Protein AF-A0A9P6SVY9-F1 (afdb_monomer)

Organism: NCBI:txid101097

Sequence (80 aa):
MAIGIFGLLEVMLLFVNAVAILNEDRFLARIGWARIPVDPYGQESVKARLVNLISAVRTLMRIPLIGLNIVAILYLVILG

Structure (mmCIF, N/CA/C/O backbone):
data_AF-A0A9P6SVY9-F1
#
_entry.id   AF-A0A9P6SVY9-F1
#
loop_
_atom_site.group_PDB
_atom_site.id
_atom_site.type_symbol
_atom_site.label_atom_id
_atom_site.label_alt_id
_atom_site.label_comp_id
_atom_site.label_asym_id
_atom_site.label_entity_id
_atom_site.label_seq_id
_atom_site.pdbx_PDB_ins_code
_atom_site.Cartn_x
_atom_site.Cartn_y
_atom_s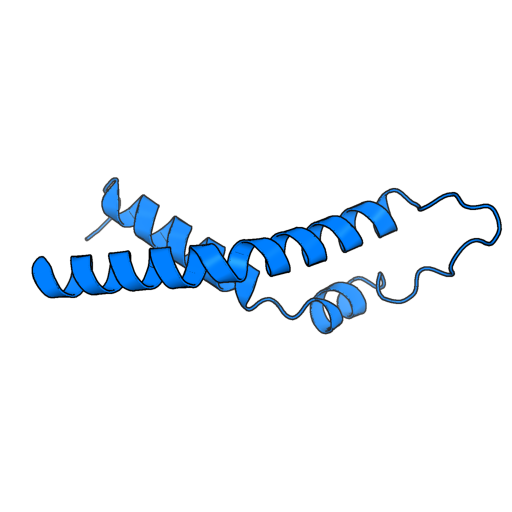ite.Cartn_z
_atom_site.occupancy
_atom_site.B_iso_or_equiv
_atom_site.auth_seq_id
_atom_site.auth_comp_id
_atom_site.auth_asym_id
_atom_site.auth_atom_id
_atom_site.pdbx_PDB_model_num
ATOM 1 N N . MET A 1 1 ? -13.326 13.733 13.208 1.00 51.00 1 MET A N 1
ATOM 2 C CA . MET A 1 1 ? -12.570 13.986 14.453 1.00 51.00 1 MET A CA 1
ATOM 3 C C . MET A 1 1 ? -11.093 13.982 14.114 1.00 51.00 1 MET A C 1
ATOM 5 O O . MET A 1 1 ? -10.600 13.025 13.536 1.00 51.00 1 MET A O 1
ATOM 9 N N . ALA A 1 2 ? -10.445 15.119 14.333 1.00 59.84 2 ALA A N 1
ATOM 10 C CA . ALA A 1 2 ? -9.138 15.448 13.790 1.00 59.84 2 ALA A CA 1
ATOM 11 C C . ALA A 1 2 ? -8.006 14.722 14.553 1.00 59.84 2 ALA A C 1
ATOM 13 O O . ALA A 1 2 ? -7.878 14.878 15.760 1.00 59.84 2 ALA A O 1
ATOM 14 N N . ILE A 1 3 ? -7.180 13.961 13.825 1.00 60.62 3 ILE A N 1
ATOM 15 C CA . ILE A 1 3 ? -5.789 13.599 14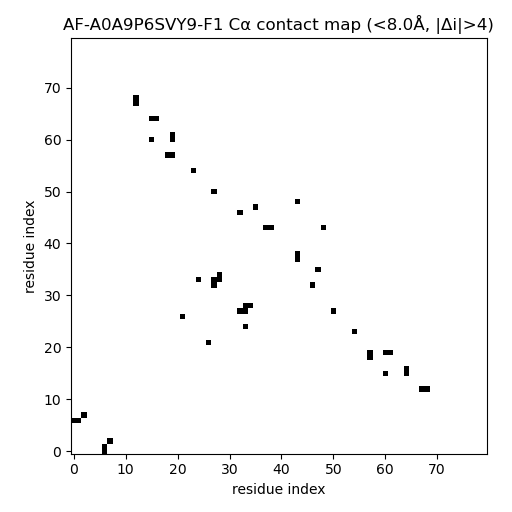.174 1.00 60.62 3 ILE A CA 1
ATOM 16 C C . ILE A 1 3 ? -5.593 12.793 15.484 1.00 60.62 3 ILE A C 1
ATOM 18 O O . ILE A 1 3 ? -4.692 13.063 16.272 1.00 60.62 3 ILE A O 1
ATOM 22 N N . GLY A 1 4 ? -6.411 11.762 15.710 1.00 71.50 4 GLY A N 1
ATOM 23 C CA . GLY A 1 4 ? -6.105 10.680 16.664 1.00 71.50 4 GLY A CA 1
ATOM 24 C C . GLY A 1 4 ? -5.505 9.451 15.966 1.00 71.50 4 GLY A C 1
ATOM 25 O O . GLY A 1 4 ? -5.542 9.364 14.740 1.00 71.50 4 GLY A O 1
ATOM 26 N N . ILE A 1 5 ? -5.022 8.456 16.724 1.00 74.38 5 ILE A N 1
ATOM 27 C CA . ILE A 1 5 ? -4.540 7.159 16.185 1.00 74.38 5 ILE A CA 1
ATOM 28 C C . ILE A 1 5 ? -5.578 6.528 15.233 1.00 74.38 5 ILE A C 1
ATOM 30 O O . ILE A 1 5 ? -5.217 5.983 14.193 1.00 74.38 5 ILE A O 1
ATOM 34 N N . PHE A 1 6 ? -6.871 6.695 15.532 1.00 74.00 6 PHE A N 1
ATOM 35 C CA . PHE A 1 6 ? -7.974 6.284 14.659 1.00 74.00 6 PHE A CA 1
ATOM 36 C C . PHE A 1 6 ? -8.019 7.020 13.316 1.00 74.00 6 PHE A C 1
ATOM 38 O O . PHE A 1 6 ? -8.203 6.382 12.286 1.00 74.00 6 PHE A O 1
ATOM 45 N N . GLY A 1 7 ? -7.777 8.332 13.300 1.00 77.81 7 GLY A N 1
ATOM 46 C CA . GLY A 1 7 ? -7.696 9.094 12.052 1.00 77.81 7 GLY A CA 1
ATOM 47 C C . GLY A 1 7 ? -6.478 8.704 11.210 1.00 77.81 7 GLY A C 1
ATOM 48 O O . GLY A 1 7 ? -6.562 8.673 9.988 1.00 77.81 7 GLY A O 1
ATOM 49 N N . LEU A 1 8 ? -5.354 8.341 11.842 1.00 79.94 8 LEU A N 1
ATOM 50 C CA . LEU A 1 8 ? -4.194 7.801 11.123 1.00 79.94 8 LEU A CA 1
ATOM 51 C C . LEU A 1 8 ? -4.497 6.434 10.500 1.00 79.94 8 LEU A C 1
ATOM 53 O O . LEU A 1 8 ? -4.121 6.205 9.353 1.00 79.94 8 LEU A O 1
ATOM 57 N N . LEU A 1 9 ? -5.197 5.549 11.215 1.00 77.12 9 LEU A N 1
ATOM 58 C CA . LEU A 1 9 ? -5.646 4.264 10.668 1.00 77.12 9 LEU A CA 1
ATOM 59 C C . LEU A 1 9 ? -6.602 4.452 9.486 1.00 77.12 9 LEU A C 1
ATOM 61 O O . LEU A 1 9 ? -6.457 3.768 8.477 1.00 77.12 9 LEU A O 1
ATOM 65 N N . GLU A 1 10 ? -7.524 5.407 9.576 1.00 77.00 10 GLU A N 1
ATOM 66 C CA . GLU A 1 10 ? -8.465 5.735 8.503 1.00 77.00 10 GLU A CA 1
ATOM 67 C C . GLU A 1 10 ? -7.749 6.299 7.263 1.00 77.00 10 GLU A C 1
ATOM 69 O O . GLU A 1 10 ? -7.984 5.842 6.144 1.00 77.00 10 GLU A O 1
ATOM 74 N N . VAL A 1 11 ? -6.797 7.221 7.448 1.00 81.56 11 VAL A N 1
ATOM 75 C CA . VAL A 1 11 ? -5.959 7.747 6.355 1.00 81.56 11 VAL A CA 1
ATOM 76 C C . VAL A 1 11 ? -5.109 6.642 5.726 1.00 81.56 11 VAL A C 1
ATOM 78 O O . VAL A 1 11 ? -5.020 6.569 4.501 1.00 81.56 11 VAL A O 1
ATOM 81 N N . MET A 1 12 ? -4.515 5.755 6.529 1.00 79.50 12 MET A N 1
ATOM 82 C CA . MET A 1 12 ? -3.753 4.608 6.023 1.00 79.50 12 MET A CA 1
ATOM 83 C C . MET A 1 12 ? -4.640 3.658 5.218 1.00 79.50 12 MET A C 1
ATOM 85 O O . MET A 1 12 ? -4.252 3.221 4.137 1.00 79.50 12 MET A O 1
ATOM 89 N N . LEU A 1 13 ? -5.855 3.393 5.695 1.00 79.88 13 LEU A N 1
ATOM 90 C CA . LEU A 1 13 ? -6.843 2.574 5.005 1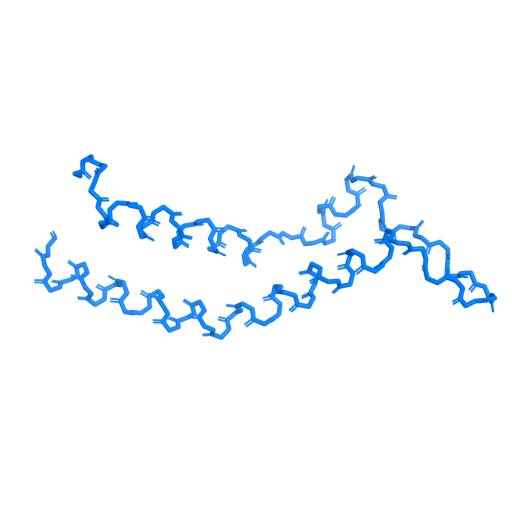.00 79.88 13 LEU A CA 1
ATOM 91 C C . LEU A 1 13 ? -7.255 3.197 3.664 1.00 79.88 13 LEU A C 1
ATOM 93 O O . LEU A 1 13 ? -7.264 2.498 2.65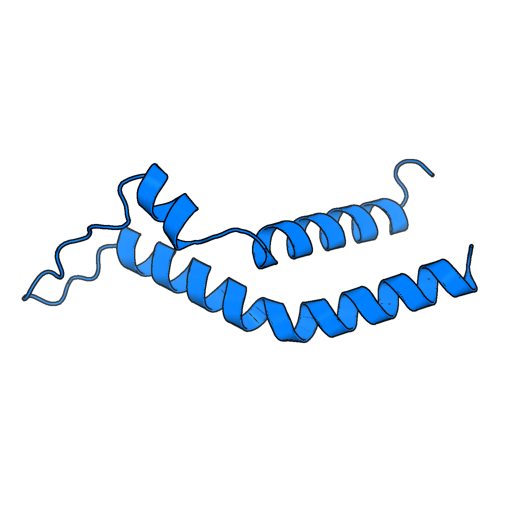0 1.00 79.88 13 LEU A O 1
ATOM 97 N N . LEU A 1 14 ? -7.509 4.509 3.620 1.00 78.88 14 LEU A N 1
ATOM 98 C CA . LEU A 1 14 ? -7.790 5.244 2.381 1.00 78.88 14 LEU A CA 1
ATOM 99 C C . LEU A 1 14 ? -6.609 5.208 1.402 1.00 78.88 14 LEU A C 1
ATOM 101 O O . LEU A 1 14 ? -6.813 5.016 0.204 1.00 78.88 14 LEU A O 1
ATOM 105 N N . PHE A 1 15 ? -5.377 5.342 1.897 1.00 80.38 15 PHE A N 1
ATOM 106 C CA . PHE A 1 15 ? -4.166 5.282 1.074 1.00 80.38 15 PHE A CA 1
ATOM 107 C C . PHE A 1 15 ? -3.994 3.901 0.431 1.00 80.38 15 PHE A C 1
ATOM 109 O O . PHE A 1 15 ? -3.746 3.773 -0.768 1.00 80.38 15 PHE A O 1
ATOM 116 N N . VAL A 1 16 ? -4.209 2.854 1.222 1.00 77.38 16 VAL A N 1
ATOM 117 C CA . VAL A 1 16 ? -4.202 1.457 0.789 1.00 77.38 16 VAL A CA 1
ATOM 118 C C . VAL A 1 16 ? -5.309 1.189 -0.250 1.00 77.38 16 VAL A C 1
ATOM 120 O O . VAL A 1 16 ? -5.053 0.541 -1.268 1.00 77.38 16 VAL A O 1
ATOM 123 N N . ASN A 1 17 ? -6.501 1.769 -0.075 1.00 77.00 17 ASN A N 1
ATOM 124 C CA . ASN A 1 17 ? -7.602 1.723 -1.049 1.00 77.00 17 ASN A CA 1
ATOM 125 C C . ASN A 1 17 ? -7.263 2.433 -2.369 1.00 77.00 17 ASN A C 1
ATOM 127 O O . ASN A 1 17 ? -7.511 1.897 -3.451 1.00 77.00 17 ASN A O 1
ATOM 131 N N . ALA A 1 18 ? -6.620 3.599 -2.298 1.00 75.81 18 ALA A N 1
ATOM 132 C CA . ALA A 1 18 ? -6.158 4.325 -3.476 1.00 75.81 18 ALA A CA 1
ATOM 133 C C . ALA A 1 18 ? -5.123 3.517 -4.282 1.00 75.81 18 ALA A C 1
ATOM 135 O O . ALA A 1 18 ? -5.212 3.454 -5.511 1.00 75.81 18 ALA A O 1
ATOM 136 N N . VAL A 1 19 ? -4.186 2.838 -3.607 1.00 75.06 19 VAL A N 1
ATOM 137 C CA . VAL A 1 19 ? -3.212 1.935 -4.249 1.00 75.06 19 VAL A CA 1
ATOM 138 C C . VAL A 1 19 ? -3.908 0.743 -4.916 1.00 75.06 19 VAL A C 1
ATOM 140 O O . VAL A 1 19 ? -3.548 0.371 -6.033 1.00 75.06 19 VAL A O 1
ATOM 143 N N . ALA A 1 20 ? -4.933 0.166 -4.285 1.00 72.56 20 ALA A N 1
ATOM 144 C CA . ALA A 1 20 ? -5.683 -0.950 -4.861 1.00 72.56 20 ALA A CA 1
ATOM 145 C C . ALA A 1 20 ? -6.437 -0.565 -6.151 1.00 72.56 20 ALA A C 1
ATOM 147 O O . ALA A 1 20 ? -6.448 -1.344 -7.111 1.00 72.56 20 ALA A O 1
ATOM 148 N N . ILE A 1 21 ? -7.020 0.641 -6.193 1.00 70.06 21 ILE A N 1
ATOM 149 C CA . ILE A 1 21 ? -7.794 1.176 -7.330 1.00 70.06 21 ILE A CA 1
ATOM 150 C C . ILE A 1 21 ? -6.897 1.710 -8.466 1.00 70.06 21 ILE A C 1
ATOM 152 O O . ILE A 1 21 ? -7.330 1.759 -9.617 1.00 70.06 21 ILE A O 1
ATOM 156 N N . LEU A 1 22 ? -5.644 2.087 -8.182 1.00 73.50 22 LEU A N 1
ATOM 157 C CA . LEU A 1 22 ? -4.709 2.726 -9.123 1.00 73.50 22 LEU A CA 1
ATOM 158 C C . LEU A 1 22 ? -4.639 1.995 -10.477 1.00 73.50 22 LEU A C 1
ATOM 160 O O . LEU A 1 22 ? -4.069 0.940 -10.519 1.00 73.50 22 LEU A O 1
ATOM 164 N N . ASN A 1 23 ? -5.108 2.466 -11.626 1.00 70.38 23 ASN A N 1
ATOM 165 C CA . ASN A 1 23 ? -4.935 1.663 -12.858 1.00 70.38 23 ASN A CA 1
ATOM 166 C C . ASN A 1 23 ? -3.448 1.621 -13.302 1.00 70.38 23 ASN A C 1
ATOM 168 O O . ASN A 1 23 ? -2.919 2.649 -13.730 1.00 70.38 23 ASN A O 1
ATOM 172 N N . GLU A 1 24 ? -2.777 0.462 -13.187 1.00 67.19 24 GLU A N 1
ATOM 173 C CA . GLU A 1 24 ? -1.345 0.329 -13.501 1.00 67.19 24 GLU A CA 1
ATOM 174 C C . GLU A 1 24 ? -1.041 0.585 -14.967 1.00 67.19 24 GLU A C 1
ATOM 176 O O . GLU A 1 24 ? -0.122 1.344 -15.240 1.00 67.19 24 GLU A O 1
ATOM 181 N N . ASP A 1 25 ? -1.858 0.107 -15.902 1.00 63.81 25 ASP A N 1
ATOM 182 C CA . ASP A 1 25 ? -1.644 0.362 -17.328 1.00 63.81 25 ASP A CA 1
ATOM 183 C C . ASP A 1 25 ? -1.662 1.859 -17.635 1.00 63.81 25 ASP A C 1
ATOM 185 O O . ASP A 1 25 ? -0.804 2.374 -18.348 1.00 63.81 25 ASP A O 1
ATOM 189 N N . ARG A 1 26 ? -2.602 2.601 -17.039 1.00 70.25 26 ARG A N 1
ATOM 190 C CA . ARG A 1 26 ? -2.716 4.052 -17.246 1.00 70.25 26 ARG A CA 1
ATOM 191 C C . ARG A 1 26 ? -1.613 4.831 -16.531 1.00 70.25 26 ARG A C 1
ATOM 193 O O . ARG A 1 26 ? -1.138 5.837 -17.056 1.00 70.25 26 ARG A O 1
ATOM 200 N N . PHE A 1 27 ? -1.209 4.383 -15.346 1.00 68.88 27 PHE A N 1
ATOM 201 C CA . PHE A 1 27 ? -0.129 4.992 -14.574 1.00 68.88 27 PHE A CA 1
ATOM 202 C C . PHE A 1 27 ? 1.232 4.762 -15.248 1.00 68.88 27 PHE A C 1
ATOM 204 O O . PHE A 1 27 ? 1.982 5.706 -15.484 1.00 68.88 27 PHE A O 1
ATOM 211 N N . LEU A 1 28 ? 1.507 3.524 -15.655 1.00 66.00 28 LEU A N 1
ATOM 212 C CA . LEU A 1 28 ? 2.737 3.102 -16.320 1.00 66.00 28 LEU A CA 1
ATOM 213 C C . LEU A 1 28 ? 2.837 3.655 -17.746 1.00 66.00 28 LEU A C 1
ATOM 215 O O . LEU A 1 28 ? 3.916 4.087 -18.156 1.00 66.00 28 LEU A O 1
ATOM 219 N N . ALA A 1 29 ? 1.728 3.719 -18.494 1.00 65.50 29 ALA A N 1
ATOM 220 C CA . ALA A 1 29 ? 1.707 4.325 -19.827 1.00 65.50 29 ALA A CA 1
ATOM 221 C C . ALA A 1 29 ? 1.974 5.833 -19.783 1.00 65.50 29 ALA A C 1
ATOM 223 O O . ALA A 1 29 ? 2.676 6.351 -20.650 1.00 65.50 29 ALA A O 1
ATOM 224 N N . ARG A 1 30 ? 1.478 6.538 -18.758 1.00 67.56 30 ARG A N 1
ATOM 225 C CA . ARG A 1 30 ? 1.693 7.985 -18.610 1.00 67.56 30 ARG A CA 1
ATOM 226 C C . ARG A 1 30 ? 3.136 8.348 -18.247 1.00 67.56 30 ARG A C 1
ATOM 228 O O . ARG A 1 30 ? 3.582 9.434 -18.596 1.00 67.56 30 ARG A O 1
ATOM 235 N N . ILE A 1 31 ? 3.865 7.442 -17.594 1.00 66.31 31 ILE A N 1
ATOM 236 C CA . ILE A 1 31 ? 5.289 7.611 -17.246 1.00 66.31 31 ILE A CA 1
ATOM 237 C C . ILE A 1 31 ? 6.206 7.108 -18.390 1.00 66.31 31 ILE A C 1
ATOM 239 O O . ILE A 1 31 ? 7.423 7.272 -18.351 1.00 66.31 31 ILE A O 1
ATOM 243 N N . GLY A 1 32 ? 5.637 6.530 -19.457 1.00 61.91 32 GLY A N 1
ATOM 244 C CA . GLY A 1 32 ? 6.399 5.972 -20.580 1.00 61.91 32 GLY A CA 1
ATOM 245 C C . GLY A 1 32 ? 7.047 4.617 -20.272 1.00 61.91 32 GLY A C 1
ATOM 246 O O . GLY A 1 32 ? 7.933 4.179 -20.998 1.00 61.91 32 GLY A O 1
ATOM 247 N N . TRP A 1 33 ? 6.618 3.943 -19.200 1.00 63.56 33 TRP A N 1
ATOM 248 C CA . TRP A 1 33 ? 7.147 2.648 -18.750 1.00 63.56 33 TRP A CA 1
ATOM 249 C C . TRP A 1 33 ? 6.387 1.442 -19.315 1.00 63.56 33 TRP A C 1
ATOM 251 O O . TRP A 1 33 ? 6.843 0.316 -19.168 1.00 63.56 33 TRP A O 1
ATOM 261 N N . ALA A 1 34 ? 5.268 1.656 -20.014 1.00 60.03 34 ALA A N 1
ATOM 262 C CA . ALA A 1 34 ? 4.495 0.585 -20.656 1.00 60.03 34 ALA A CA 1
ATOM 263 C C . ALA A 1 34 ? 5.196 -0.064 -21.871 1.00 60.03 34 ALA A C 1
ATOM 265 O O . ALA A 1 34 ? 4.668 -0.999 -22.464 1.00 60.03 34 ALA A O 1
ATOM 266 N N . ARG A 1 35 ? 6.366 0.444 -22.282 1.00 56.06 35 ARG A N 1
ATOM 267 C CA . ARG A 1 35 ? 7.125 -0.049 -23.438 1.00 56.06 35 ARG A CA 1
ATOM 268 C C . ARG A 1 35 ? 8.586 -0.241 -23.057 1.00 56.06 35 ARG A C 1
ATOM 270 O O . ARG A 1 35 ? 9.448 0.502 -23.512 1.00 56.06 35 ARG A O 1
ATOM 277 N N . ILE A 1 36 ? 8.861 -1.201 -22.181 1.00 60.66 36 ILE A N 1
ATOM 278 C CA . ILE A 1 36 ? 10.226 -1.698 -22.002 1.00 60.66 36 ILE A CA 1
ATOM 279 C C . ILE A 1 36 ? 10.402 -2.807 -23.048 1.00 60.66 36 ILE A C 1
ATOM 281 O O . ILE A 1 36 ? 9.701 -3.816 -22.955 1.00 60.66 36 ILE A O 1
ATOM 285 N N . PRO A 1 37 ? 11.257 -2.633 -24.072 1.00 58.84 37 PRO A N 1
ATOM 286 C CA . PRO A 1 37 ? 11.615 -3.731 -24.960 1.00 58.84 37 PRO A CA 1
ATOM 287 C C . PRO A 1 37 ? 12.206 -4.847 -24.100 1.00 58.84 37 PRO A C 1
ATOM 289 O O . PRO A 1 37 ? 13.123 -4.597 -23.318 1.00 58.84 37 PRO A O 1
ATOM 292 N N . VAL A 1 38 ? 11.646 -6.052 -24.193 1.00 60.03 38 VAL A N 1
ATOM 293 C CA . VAL A 1 38 ? 12.200 -7.227 -23.516 1.00 60.03 38 VAL A CA 1
ATOM 294 C C . VAL A 1 38 ? 13.576 -7.474 -24.123 1.00 60.03 38 VAL A C 1
ATOM 296 O O . VAL A 1 38 ? 13.682 -7.820 -25.298 1.00 60.03 38 VAL A O 1
ATOM 299 N N . ASP A 1 39 ? 14.619 -7.220 -23.339 1.00 60.28 39 ASP A N 1
ATOM 300 C CA . ASP A 1 39 ? 15.999 -7.385 -23.777 1.00 60.28 39 ASP A CA 1
ATOM 301 C C . ASP A 1 39 ? 16.306 -8.894 -23.891 1.00 60.28 39 ASP A C 1
ATOM 303 O O . ASP A 1 39 ? 16.182 -9.609 -22.888 1.00 60.28 39 ASP A O 1
ATOM 307 N N . PRO A 1 40 ? 16.695 -9.425 -25.069 1.00 60.62 40 PRO A N 1
ATOM 308 C CA . PRO A 1 40 ? 16.895 -10.866 -25.279 1.00 60.62 40 PRO A CA 1
ATOM 309 C C . PRO A 1 40 ? 17.992 -11.497 -24.406 1.00 60.62 40 PRO A C 1
ATOM 311 O O . PRO A 1 40 ? 18.064 -12.718 -24.296 1.00 60.62 40 PRO A O 1
ATOM 314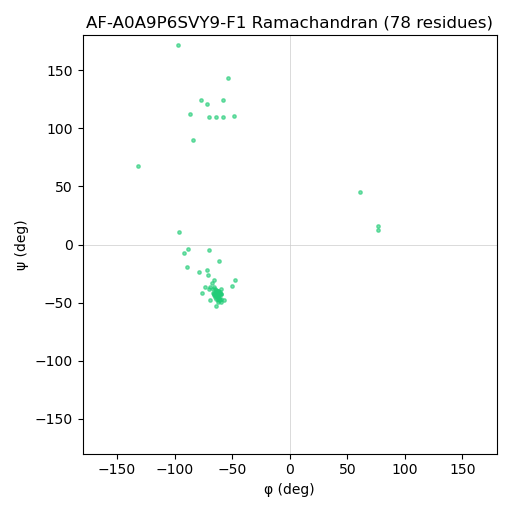 N N . TYR A 1 41 ? 18.840 -10.676 -23.779 1.00 60.50 41 TYR A N 1
ATOM 315 C CA . TYR A 1 41 ? 19.972 -11.099 -22.948 1.00 60.50 41 TYR A CA 1
ATOM 316 C C . TYR A 1 41 ? 19.672 -11.144 -21.437 1.00 60.50 41 TYR A C 1
ATOM 318 O O . TYR A 1 41 ? 20.583 -11.326 -20.632 1.00 60.50 41 TYR A O 1
ATOM 326 N N . GLY A 1 42 ? 18.403 -11.024 -21.027 1.00 57.53 42 GLY A N 1
ATOM 327 C CA . GLY A 1 42 ? 17.968 -11.392 -19.673 1.00 57.53 42 GLY A CA 1
ATOM 328 C C . GLY A 1 42 ? 18.326 -10.404 -18.557 1.00 57.53 42 GLY A C 1
ATOM 329 O O . GLY A 1 42 ? 18.172 -10.734 -17.382 1.00 57.53 42 GLY A O 1
ATOM 330 N N . GLN A 1 43 ? 18.763 -9.185 -18.882 1.00 55.75 43 GLN A N 1
ATOM 331 C CA . GLN A 1 43 ? 18.855 -8.119 -17.886 1.00 55.75 43 GLN A CA 1
ATOM 332 C C . GLN A 1 43 ? 17.491 -7.446 -17.739 1.00 55.75 43 GLN A C 1
ATOM 334 O O . GLN A 1 43 ? 17.184 -6.466 -18.417 1.00 55.75 43 GLN A O 1
ATOM 339 N N . GLU A 1 44 ? 16.658 -7.959 -16.830 1.00 60.25 44 GLU A N 1
ATOM 340 C CA . GLU A 1 44 ? 15.525 -7.171 -16.347 1.00 60.25 44 GLU A CA 1
ATOM 341 C C . GLU A 1 44 ? 16.067 -5.869 -15.745 1.00 60.25 44 GLU A C 1
ATOM 343 O O . GLU A 1 44 ? 16.711 -5.856 -14.693 1.00 60.25 44 GLU A O 1
ATOM 348 N N . SER A 1 45 ? 15.813 -4.750 -16.427 1.00 70.62 45 SER A N 1
ATOM 349 C CA . SER A 1 45 ? 16.120 -3.427 -15.895 1.00 70.62 45 SER A CA 1
ATOM 350 C C . SER A 1 45 ? 15.468 -3.271 -14.519 1.00 70.62 45 SER A C 1
ATOM 352 O O . SER A 1 45 ? 14.325 -3.684 -14.318 1.00 70.62 45 SER A O 1
ATOM 354 N N . VAL A 1 46 ? 16.144 -2.593 -13.587 1.00 74.44 46 VAL A N 1
ATOM 355 C CA . VAL A 1 46 ? 15.590 -2.235 -12.263 1.00 74.44 46 VAL A CA 1
ATOM 356 C C . VAL A 1 46 ? 14.188 -1.614 -12.390 1.00 74.44 46 VAL A C 1
ATOM 358 O O . VAL A 1 46 ? 13.331 -1.820 -11.534 1.00 74.44 46 VAL A O 1
ATOM 361 N N . LYS A 1 47 ? 13.922 -0.926 -13.509 1.00 70.44 47 LYS A N 1
ATOM 362 C CA . LYS A 1 47 ? 12.612 -0.377 -13.877 1.00 70.44 47 LYS A CA 1
ATOM 363 C C . LYS A 1 47 ? 11.541 -1.456 -14.070 1.00 70.44 47 LYS A C 1
ATOM 365 O O . LYS A 1 47 ? 10.475 -1.342 -13.479 1.00 70.44 47 LYS A O 1
ATOM 370 N N . ALA A 1 48 ? 11.822 -2.506 -14.843 1.00 74.06 48 ALA A N 1
ATOM 371 C CA . ALA A 1 48 ? 10.893 -3.619 -15.059 1.00 74.06 48 ALA A CA 1
ATOM 372 C C . ALA A 1 48 ? 10.591 -4.346 -13.743 1.00 74.06 48 ALA A C 1
ATOM 374 O O . ALA A 1 48 ? 9.437 -4.631 -13.431 1.00 74.06 48 ALA A O 1
ATOM 375 N N . ARG A 1 49 ? 11.617 -4.531 -12.905 1.00 76.69 49 ARG A N 1
ATOM 376 C CA . ARG A 1 49 ? 11.456 -5.150 -11.588 1.00 76.69 49 ARG A CA 1
ATOM 377 C C . ARG A 1 49 ? 10.576 -4.316 -10.655 1.00 76.69 49 ARG A C 1
ATOM 379 O O . ARG A 1 49 ? 9.710 -4.873 -9.995 1.00 76.69 49 ARG A O 1
ATOM 386 N N . LEU A 1 50 ? 10.732 -2.990 -10.637 1.00 79.19 50 LEU A N 1
ATOM 387 C CA . LEU A 1 50 ? 9.857 -2.089 -9.874 1.00 79.19 50 LEU A CA 1
ATOM 388 C C . LEU A 1 50 ? 8.398 -2.155 -10.345 1.00 79.19 50 LEU A C 1
ATOM 390 O O . LEU A 1 50 ? 7.494 -2.187 -9.515 1.00 79.19 50 LEU A O 1
ATOM 394 N N . VAL A 1 51 ? 8.161 -2.218 -11.657 1.00 77.00 51 VAL A N 1
ATOM 395 C CA . VAL A 1 51 ? 6.809 -2.359 -12.220 1.00 77.00 51 VAL A CA 1
ATOM 396 C C . VAL A 1 51 ? 6.178 -3.694 -11.819 1.00 77.00 51 VAL A C 1
ATOM 398 O O . VAL A 1 51 ? 5.054 -3.710 -11.314 1.00 77.00 51 VAL A O 1
ATOM 401 N N . ASN A 1 52 ? 6.925 -4.792 -11.953 1.00 78.06 52 ASN A N 1
ATOM 402 C CA . ASN A 1 52 ? 6.480 -6.121 -11.533 1.00 78.06 52 ASN A CA 1
ATOM 403 C C . ASN A 1 52 ? 6.170 -6.163 -10.029 1.00 78.06 52 ASN A C 1
ATOM 405 O O . ASN A 1 52 ? 5.178 -6.762 -9.623 1.00 78.06 52 ASN A O 1
ATOM 409 N N . LEU A 1 53 ? 6.963 -5.475 -9.200 1.00 79.38 53 LEU A N 1
ATOM 410 C CA . LEU A 1 53 ? 6.700 -5.355 -7.765 1.00 79.38 53 LEU A CA 1
ATOM 411 C C . LEU A 1 53 ? 5.421 -4.566 -7.473 1.00 79.38 53 LEU A C 1
ATOM 413 O O . LEU A 1 53 ? 4.647 -4.987 -6.622 1.00 79.38 53 LEU A O 1
ATOM 417 N N . ILE A 1 54 ? 5.162 -3.460 -8.175 1.00 78.56 54 ILE A N 1
ATOM 418 C CA . ILE A 1 54 ? 3.927 -2.678 -7.995 1.00 78.56 54 ILE A CA 1
ATOM 419 C C . ILE A 1 54 ? 2.697 -3.525 -8.347 1.00 78.56 54 ILE A C 1
ATOM 421 O O . ILE A 1 54 ? 1.728 -3.546 -7.583 1.00 78.56 54 ILE A O 1
ATOM 425 N N . SER A 1 55 ? 2.752 -4.261 -9.460 1.00 76.62 55 SER A N 1
ATOM 426 C CA . SER A 1 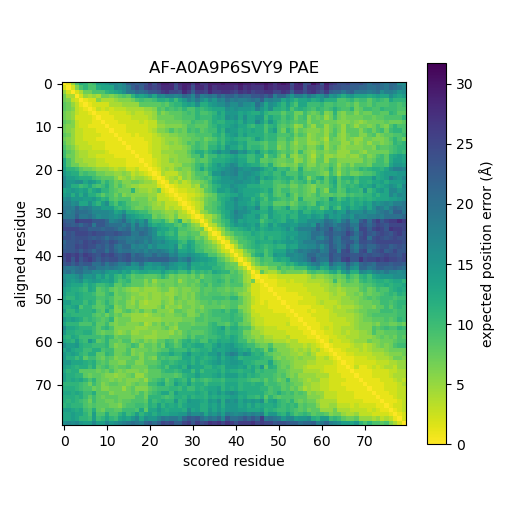55 ? 1.663 -5.154 -9.873 1.00 76.62 55 SER A CA 1
ATOM 427 C C . SER A 1 55 ? 1.473 -6.314 -8.883 1.00 76.62 55 SER A C 1
ATOM 429 O O . SER A 1 55 ? 0.354 -6.589 -8.434 1.00 76.62 55 SER A O 1
ATOM 431 N N . ALA A 1 56 ? 2.566 -6.929 -8.41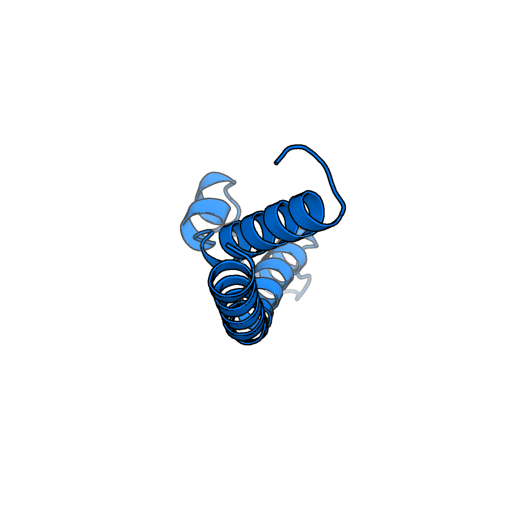9 1.00 79.88 56 ALA A N 1
ATOM 432 C CA . ALA A 1 56 ? 2.524 -7.975 -7.399 1.00 79.88 56 ALA A CA 1
ATOM 433 C C . ALA A 1 56 ? 1.931 -7.465 -6.075 1.00 79.88 56 ALA A C 1
ATOM 435 O O . ALA A 1 56 ? 1.028 -8.095 -5.523 1.00 79.88 56 ALA A O 1
ATOM 436 N N . VAL A 1 57 ? 2.373 -6.297 -5.597 1.00 78.06 57 VAL A N 1
ATO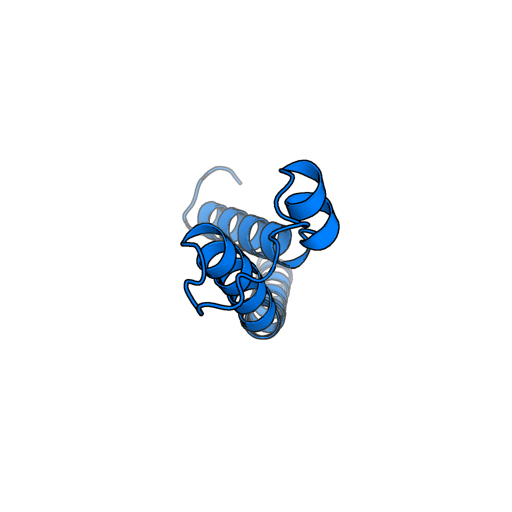M 437 C CA . VAL A 1 57 ? 1.868 -5.658 -4.373 1.00 78.06 57 VAL A CA 1
ATOM 438 C C . VAL A 1 57 ? 0.377 -5.380 -4.483 1.00 78.06 57 VAL A C 1
ATOM 440 O O . VAL A 1 57 ? -0.364 -5.737 -3.574 1.00 78.06 57 VAL A O 1
ATOM 443 N N . ARG A 1 58 ? -0.108 -4.811 -5.591 1.00 75.31 58 ARG A N 1
ATOM 444 C CA . ARG A 1 58 ? -1.550 -4.600 -5.789 1.00 75.31 58 ARG A CA 1
ATOM 445 C C . ARG A 1 58 ? -2.323 -5.908 -5.692 1.00 75.31 58 ARG A C 1
ATOM 447 O O . ARG A 1 58 ? -3.361 -5.957 -5.034 1.00 75.31 58 ARG A O 1
ATOM 454 N N . THR A 1 59 ? -1.850 -6.942 -6.378 1.00 78.38 59 THR A N 1
ATOM 455 C CA . THR A 1 59 ? -2.532 -8.239 -6.417 1.00 78.38 59 THR A CA 1
ATOM 456 C C . THR A 1 59 ? -2.613 -8.837 -5.014 1.00 78.38 59 THR A C 1
ATOM 458 O O . THR A 1 59 ? -3.683 -9.274 -4.592 1.00 78.38 59 THR A O 1
ATOM 461 N N . LEU A 1 60 ? -1.515 -8.744 -4.259 1.00 78.94 60 LEU A N 1
ATOM 462 C CA . LEU A 1 60 ? -1.423 -9.176 -2.869 1.00 78.94 60 LEU A CA 1
ATOM 463 C C . LEU A 1 60 ? -2.331 -8.359 -1.938 1.00 78.94 60 LEU A C 1
ATOM 465 O O . LEU A 1 60 ? -2.940 -8.917 -1.034 1.00 78.94 60 LEU A O 1
ATOM 469 N N . MET A 1 61 ? -2.446 -7.048 -2.168 1.00 75.44 61 MET A N 1
ATOM 470 C CA . MET A 1 61 ? -3.187 -6.116 -1.315 1.00 75.44 61 MET A CA 1
ATOM 471 C C . MET A 1 61 ? -4.708 -6.283 -1.409 1.00 75.44 61 MET A C 1
ATOM 473 O O . MET A 1 61 ? -5.397 -5.926 -0.462 1.00 75.44 61 MET A O 1
ATOM 477 N N . ARG A 1 62 ? -5.259 -6.864 -2.487 1.00 74.69 62 ARG A N 1
ATOM 478 C CA . ARG A 1 62 ? -6.720 -7.008 -2.685 1.00 74.69 62 ARG A CA 1
ATOM 479 C C . ARG A 1 62 ? -7.421 -7.815 -1.587 1.00 74.69 62 ARG A C 1
ATOM 481 O O . ARG A 1 62 ? -8.431 -7.364 -1.058 1.00 74.69 62 ARG A O 1
ATOM 488 N N . ILE A 1 63 ? -6.899 -8.994 -1.245 1.00 79.69 63 ILE A N 1
ATOM 489 C CA . ILE A 1 63 ? -7.492 -9.895 -0.239 1.00 79.69 63 ILE A CA 1
ATOM 490 C C . ILE A 1 63 ? -7.500 -9.262 1.168 1.00 79.69 63 ILE A C 1
ATOM 492 O O . ILE A 1 63 ? -8.573 -9.182 1.771 1.00 79.69 63 ILE A O 1
ATOM 496 N N . PRO A 1 64 ? -6.368 -8.758 1.701 1.00 74.81 64 PRO A N 1
ATOM 497 C CA . PRO A 1 64 ? -6.357 -8.107 3.006 1.00 74.81 64 PRO A CA 1
ATOM 498 C C . PRO A 1 64 ? -7.155 -6.797 3.018 1.00 74.81 64 PRO A C 1
ATOM 500 O O . PRO A 1 64 ? -7.762 -6.489 4.040 1.00 74.81 64 PRO A O 1
ATOM 503 N N . LEU A 1 65 ? -7.237 -6.057 1.901 1.00 76.81 65 LEU A N 1
ATOM 504 C CA . LEU A 1 65 ? -8.051 -4.836 1.819 1.00 76.81 65 LEU A CA 1
ATOM 505 C C . LEU A 1 65 ? -9.530 -5.080 2.072 1.00 76.81 65 LEU A C 1
ATOM 507 O O . LEU A 1 65 ? -10.180 -4.260 2.713 1.00 76.81 65 LEU A O 1
ATOM 511 N N . ILE A 1 66 ? -10.071 -6.170 1.528 1.00 76.44 66 ILE A N 1
ATOM 512 C CA . ILE A 1 66 ? -11.480 -6.518 1.713 1.00 76.44 66 ILE A CA 1
ATOM 513 C C . ILE A 1 66 ? -11.732 -6.767 3.201 1.00 76.44 66 ILE A C 1
ATOM 515 O O . ILE A 1 66 ? -12.649 -6.180 3.768 1.00 76.44 66 ILE A O 1
ATOM 519 N N . GLY A 1 67 ? -10.868 -7.551 3.854 1.00 79.06 67 GLY A N 1
ATOM 520 C CA . GLY A 1 67 ? -10.965 -7.808 5.291 1.00 79.06 67 GLY A CA 1
ATOM 521 C C . GLY A 1 67 ? -10.848 -6.536 6.132 1.00 79.06 67 GLY A C 1
ATOM 522 O O . GLY A 1 67 ? -11.682 -6.286 6.998 1.00 79.06 67 GLY A O 1
ATOM 523 N N . LEU A 1 68 ? -9.853 -5.697 5.846 1.00 79.44 68 LEU A N 1
ATOM 524 C CA . LEU A 1 68 ? -9.584 -4.480 6.610 1.00 79.44 68 LEU A CA 1
ATOM 525 C C . LEU A 1 68 ? -10.683 -3.415 6.414 1.00 79.44 68 LEU A C 1
ATOM 527 O O . LEU A 1 68 ? -11.078 -2.774 7.384 1.00 79.44 68 LEU A O 1
ATOM 531 N N . ASN A 1 69 ? -11.255 -3.291 5.208 1.00 77.06 69 ASN A N 1
ATOM 532 C CA . ASN A 1 69 ? -12.439 -2.456 4.957 1.00 77.06 69 ASN A CA 1
ATOM 533 C C . ASN A 1 69 ? -13.685 -2.974 5.685 1.00 77.06 69 ASN A C 1
ATOM 535 O O . ASN A 1 69 ? -14.428 -2.173 6.242 1.00 77.06 69 ASN A O 1
ATOM 539 N N . ILE A 1 70 ? -13.919 -4.291 5.710 1.00 78.06 70 ILE A N 1
ATOM 540 C CA . ILE A 1 70 ? -15.052 -4.876 6.447 1.00 78.06 70 ILE A CA 1
ATOM 541 C C . ILE A 1 70 ? -14.925 -4.568 7.942 1.00 78.06 70 ILE A C 1
ATOM 543 O O . ILE A 1 70 ? -15.886 -4.112 8.556 1.00 78.06 70 ILE A O 1
ATOM 547 N N . VAL A 1 71 ? -13.736 -4.764 8.519 1.00 80.94 71 VAL A N 1
ATOM 548 C CA . VAL A 1 71 ? -13.465 -4.443 9.929 1.00 80.94 71 VAL A CA 1
ATOM 549 C C . VAL A 1 71 ? -13.674 -2.955 10.202 1.00 80.94 71 VAL A C 1
ATOM 551 O O . VAL A 1 71 ? -14.295 -2.605 11.203 1.00 80.94 71 VAL A O 1
ATOM 554 N N . ALA A 1 72 ? -13.213 -2.079 9.309 1.00 76.19 72 ALA A N 1
ATOM 555 C CA . ALA A 1 72 ? -13.398 -0.642 9.457 1.00 76.19 72 ALA A CA 1
ATOM 556 C C . ALA A 1 72 ? -14.874 -0.227 9.388 1.00 76.19 72 ALA A C 1
ATOM 558 O O . ALA A 1 72 ? -15.308 0.549 10.231 1.00 76.19 72 ALA A O 1
ATOM 559 N N . ILE A 1 73 ? -15.658 -0.775 8.451 1.00 77.06 73 ILE A N 1
ATOM 560 C CA . ILE A 1 73 ? -17.106 -0.522 8.363 1.00 77.06 73 ILE A CA 1
ATOM 561 C C . ILE A 1 73 ? -17.809 -1.004 9.634 1.00 77.06 73 ILE A C 1
ATOM 563 O O . ILE A 1 73 ? -18.612 -0.265 10.194 1.00 77.06 73 ILE A O 1
ATOM 567 N N . LEU A 1 74 ? -17.494 -2.208 10.123 1.00 79.88 74 LEU A N 1
ATOM 568 C CA . LEU A 1 74 ? -18.056 -2.723 11.375 1.00 79.88 74 LEU A CA 1
ATOM 569 C C . LEU A 1 74 ? -17.711 -1.818 12.561 1.00 79.88 74 LEU A C 1
ATOM 571 O O . LEU A 1 74 ? -18.580 -1.529 13.378 1.00 79.88 74 LEU A O 1
ATOM 575 N N . TYR A 1 75 ? -16.468 -1.341 12.634 1.00 79.75 75 TYR A N 1
ATOM 57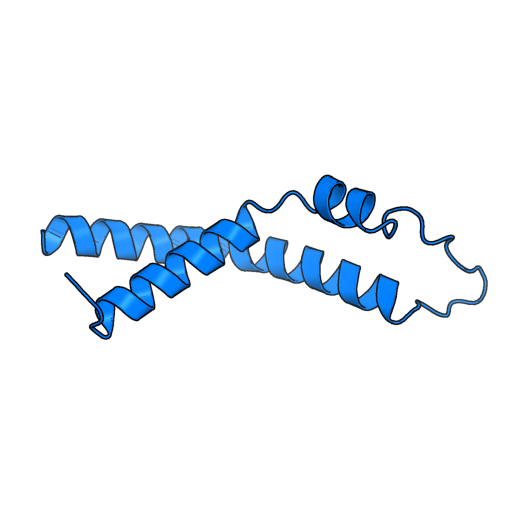6 C CA . TYR A 1 75 ? -16.042 -0.411 13.673 1.00 79.75 75 TYR A CA 1
ATOM 577 C C . TYR A 1 75 ? -16.815 0.914 13.607 1.00 79.75 75 TYR A C 1
ATOM 579 O O . TYR A 1 75 ? -17.338 1.357 14.625 1.00 79.75 75 TYR A O 1
ATOM 587 N N . LEU A 1 76 ? -16.945 1.508 12.417 1.00 75.25 76 LEU A N 1
ATOM 588 C CA . LEU A 1 76 ? -17.683 2.757 12.196 1.00 75.25 76 LEU A CA 1
ATOM 589 C C . LEU A 1 76 ? -19.174 2.604 12.535 1.00 75.25 76 LEU A C 1
ATOM 591 O O . LEU A 1 76 ? -19.751 3.460 13.188 1.00 75.25 76 LEU A O 1
ATOM 595 N N . VAL A 1 77 ? -19.790 1.479 12.164 1.00 78.25 77 VAL A N 1
ATOM 596 C CA . VAL A 1 77 ? -21.204 1.192 12.466 1.00 78.25 77 VAL A CA 1
ATOM 597 C C . VAL A 1 77 ? -21.448 1.001 13.965 1.00 78.25 77 VAL A C 1
ATOM 599 O O . VAL A 1 77 ? -22.488 1.416 14.469 1.00 78.25 77 VAL A O 1
ATOM 602 N N . ILE A 1 78 ? -20.519 0.361 14.680 1.00 75.44 78 ILE A N 1
ATOM 603 C CA . ILE A 1 78 ? -20.659 0.103 16.120 1.00 75.44 78 ILE A CA 1
ATOM 604 C C . ILE A 1 78 ? -20.388 1.364 16.941 1.00 75.44 78 ILE A C 1
ATOM 606 O O . ILE A 1 78 ? -21.075 1.602 17.933 1.00 75.44 78 ILE A O 1
ATOM 610 N N . LEU A 1 79 ? -19.366 2.137 16.568 1.00 70.44 79 LEU A N 1
ATOM 611 C CA . LEU A 1 79 ? -18.913 3.275 17.363 1.00 70.44 79 LEU A CA 1
ATOM 612 C C . LEU A 1 79 ? -19.621 4.595 17.009 1.00 70.44 79 LEU A C 1
ATOM 614 O O . LEU A 1 79 ? -19.633 5.490 17.853 1.00 70.44 79 LEU A O 1
ATOM 618 N N . GLY A 1 80 ? -20.232 4.689 15.820 1.00 53.84 80 GLY A N 1
ATOM 619 C CA . GLY A 1 80 ? -20.829 5.918 15.286 1.00 53.84 80 GLY A CA 1
ATOM 620 C C . GLY A 1 80 ? -19.800 6.819 14.618 1.00 53.84 80 GLY A C 1
ATOM 621 O O . GLY A 1 80 ? -19.052 7.506 15.350 1.00 53.84 80 GLY A O 1
#

pLDDT: mean 71.89, std 7.87, range [51.0, 81.56]

Radius of gyration: 17.54 Å; Cα contacts (8 Å, |Δi|>4): 25; chains: 1; bounding box: 41×27×43 Å

Solvent-accessible surface area (backbone atoms only — not comparable to full-atom values): 4808 Å² total; per-residue (Å²): 126,88,83,44,77,66,42,52,52,50,51,50,51,52,52,53,49,50,55,62,66,52,57,57,70,62,54,32,46,74,73,60,61,72,68,71,80,82,55,94,84,72,69,75,47,73,64,56,53,52,51,52,49,53,54,49,49,38,64,61,47,51,66,58,46,54,55,50,51,50,53,48,52,53,48,46,70,73,72,104

InterPro domains:
  IPR013880 Yos1-like [PF08571] (6-80)
  IPR013880 Yos1-like [PTHR15858] (1-80)

Foldseek 3Di:
DPDDPVVVLVVVLVVLVCLLPPDLCVVCVVVVNNDDPPDPVPPPDPSNVVSVVSVVVSVVSVVVSVVSVVVVVVVVVVVD

Mean predicted aligned error: 10.31 Å

Secondary structure (DSSP, 8-state):
--SSHHHHHHHHHHHHHHHHH--HHHHHHHTT-S-----TT----HHHHHHHHHHHHHHHHHHHHHHHHHHHHHHHHHH-